Protein AF-A0A843M3L6-F1 (afdb_monomer_lite)

Foldseek 3Di:
DKWKDFDPDDDDDADDDPDDDPPDGDDDSVNTIDIGAAADDALVFKDQPPAQFFEDAADPQDDPAAGHGDIHGNDADAKDAFQIWDFHPDPVGGDIYTYNHIHGYHHDDHPDD

pLDDT: mean 87.8, std 12.45, range [48.59, 98.12]

Secondary structure (DSSP, 8-state):
-EEEEE---S-PPPP--S-PPTT-----HHHHEEEEE--PPPGGGEESS--SEEEE-SGGGB-SSSBPP--EES--SSEE-TTPEEE--SSSTT-EEE-SS-EEE-SSPPS--

Structure (mmCIF, N/CA/C/O backbone):
data_AF-A0A843M3L6-F1
#
_entry.id   AF-A0A843M3L6-F1
#
loop_
_atom_site.group_PDB
_atom_site.id
_atom_site.type_symbol
_atom_site.label_atom_id
_atom_site.label_alt_id
_atom_site.label_comp_id
_atom_site.label_asym_id
_atom_site.label_entity_id
_atom_site.label_seq_id
_atom_site.pdbx_PDB_ins_code
_atom_site.Cartn_x
_atom_site.Cartn_y
_atom_site.Cartn_z
_atom_site.occupancy
_atom_site.B_iso_or_equiv
_atom_site.auth_seq_id
_atom_site.auth_comp_id
_atom_site.auth_asym_id
_atom_site.auth_atom_id
_atom_site.pdbx_PDB_model_num
ATOM 1 N N . MET A 1 1 ? 5.367 1.403 1.585 1.00 90.25 1 MET A N 1
ATOM 2 C CA . MET A 1 1 ? 3.997 1.652 2.100 1.00 90.25 1 MET A CA 1
ATOM 3 C C . MET A 1 1 ? 3.391 0.351 2.648 1.00 90.25 1 MET A C 1
ATOM 5 O O . MET A 1 1 ? 4.046 -0.684 2.548 1.00 90.25 1 MET A O 1
ATOM 9 N N . PHE A 1 2 ? 2.166 0.366 3.179 1.00 93.25 2 PHE A N 1
ATOM 10 C CA . PHE A 1 2 ? 1.354 -0.848 3.368 1.00 93.25 2 PHE A CA 1
ATOM 11 C C . PHE A 1 2 ? -0.086 -0.643 2.896 1.00 93.25 2 PHE A C 1
ATOM 13 O O . PHE A 1 2 ? -0.535 0.497 2.767 1.00 93.25 2 PHE A O 1
ATOM 20 N N . ARG A 1 3 ? -0.804 -1.747 2.670 1.00 94.88 3 ARG A N 1
ATOM 21 C CA . ARG A 1 3 ? -2.259 -1.732 2.479 1.00 94.88 3 ARG A CA 1
ATOM 22 C C . ARG A 1 3 ? -2.988 -2.185 3.740 1.00 94.88 3 ARG A C 1
ATOM 24 O O . ARG A 1 3 ? -2.484 -3.042 4.471 1.00 94.88 3 ARG A O 1
ATOM 31 N N . VAL A 1 4 ? -4.176 -1.636 3.960 1.00 95.00 4 VAL A N 1
ATOM 32 C CA . VAL A 1 4 ? -5.098 -2.014 5.034 1.00 95.00 4 VAL A CA 1
ATOM 33 C C . VAL A 1 4 ? -6.396 -2.511 4.417 1.00 95.00 4 VAL A C 1
ATOM 35 O O . VAL A 1 4 ? -6.961 -1.859 3.541 1.00 95.00 4 VAL A O 1
ATOM 38 N N . THR A 1 5 ? -6.873 -3.655 4.900 1.00 93.69 5 THR A N 1
ATOM 39 C CA . THR A 1 5 ? -8.185 -4.216 4.548 1.00 93.69 5 THR A CA 1
ATOM 40 C C . THR A 1 5 ? -8.970 -4.521 5.808 1.00 93.69 5 THR A C 1
ATOM 42 O O . THR A 1 5 ? -8.375 -4.828 6.838 1.00 93.69 5 THR A O 1
ATOM 45 N N . TYR A 1 6 ? -10.293 -4.432 5.744 1.00 88.25 6 TYR A N 1
ATOM 46 C CA . TYR A 1 6 ? -11.142 -4.721 6.895 1.00 88.25 6 TYR A CA 1
ATOM 47 C C . TYR A 1 6 ? -11.196 -6.231 7.165 1.00 88.25 6 TYR A C 1
ATOM 49 O O . TYR A 1 6 ? -11.238 -7.034 6.231 1.00 88.25 6 TYR A O 1
ATOM 57 N N . LYS A 1 7 ? -11.190 -6.628 8.437 1.00 85.19 7 LYS A N 1
ATOM 58 C CA . LYS A 1 7 ? -11.536 -7.993 8.847 1.00 85.19 7 LYS A CA 1
ATOM 59 C C . LYS A 1 7 ? -13.055 -8.102 8.918 1.00 85.19 7 LYS A C 1
ATOM 61 O O . LYS A 1 7 ? -13.720 -7.159 9.335 1.00 85.19 7 LYS A O 1
ATOM 66 N N . ASN A 1 8 ? -13.613 -9.253 8.551 1.00 65.94 8 ASN A N 1
ATOM 67 C CA . ASN A 1 8 ? -15.006 -9.536 8.886 1.00 65.94 8 ASN A CA 1
ATOM 68 C C . ASN A 1 8 ? -15.123 -9.569 10.412 1.00 65.94 8 ASN A C 1
ATOM 70 O O . ASN A 1 8 ? -14.491 -10.397 11.067 1.00 65.94 8 ASN A O 1
ATOM 74 N N . LEU A 1 9 ? -15.866 -8.615 10.968 1.00 59.53 9 LEU A N 1
ATOM 75 C CA . LEU A 1 9 ? -15.988 -8.436 12.407 1.00 59.53 9 LEU A CA 1
ATOM 76 C C . LEU A 1 9 ? -17.025 -9.409 12.964 1.00 59.53 9 LEU A C 1
ATOM 78 O O . LEU A 1 9 ? -18.219 -9.119 12.951 1.00 59.53 9 LEU A O 1
ATOM 82 N N . CYS A 1 10 ? -16.566 -10.541 13.487 1.00 48.59 10 CYS A N 1
ATOM 83 C CA . CYS A 1 10 ? -17.299 -11.260 14.521 1.00 48.59 10 CYS A CA 1
ATOM 84 C C . CYS A 1 10 ? -16.660 -10.892 15.863 1.00 48.59 10 CYS A C 1
ATOM 86 O O . CYS A 1 10 ? -15.491 -11.181 16.079 1.00 48.59 10 CYS A O 1
ATOM 88 N N . GLU A 1 11 ? -17.440 -10.201 16.697 1.00 53.03 11 GLU A N 1
ATOM 89 C CA . GLU A 1 11 ? -17.205 -9.940 18.126 1.00 53.03 11 GLU A CA 1
ATOM 90 C C . GLU A 1 11 ? -15.855 -9.293 18.491 1.00 53.03 11 GLU A C 1
ATOM 92 O O . GLU A 1 11 ? -14.854 -9.945 18.762 1.00 53.03 11 GLU A O 1
ATOM 97 N N . LEU A 1 12 ? -15.856 -7.956 18.549 1.00 57.88 12 LEU A N 1
ATOM 98 C CA . LEU A 1 12 ? -14.779 -7.176 19.164 1.00 57.88 12 LEU A CA 1
ATOM 99 C C . LEU A 1 12 ? -15.130 -6.846 20.618 1.00 57.88 12 LEU A C 1
ATOM 101 O O . LEU A 1 12 ? -16.066 -6.070 20.886 1.00 57.88 12 LEU A O 1
ATOM 105 N N . ASP A 1 13 ? -14.325 -7.368 21.536 1.00 55.75 13 ASP A N 1
ATOM 106 C CA . ASP A 1 13 ? -14.349 -6.991 22.943 1.00 55.75 13 ASP A CA 1
ATOM 107 C C . ASP A 1 13 ? -13.610 -5.664 23.139 1.00 55.75 13 ASP A C 1
ATOM 109 O O . ASP A 1 13 ? -12.463 -5.487 22.737 1.00 55.75 13 ASP A O 1
ATOM 113 N N . ALA A 1 14 ? -14.304 -4.683 23.715 1.00 57.03 14 ALA A N 1
ATOM 114 C CA . ALA A 1 14 ? -13.787 -3.331 23.900 1.00 57.03 14 ALA A CA 1
ATOM 115 C C . ALA A 1 14 ? -13.302 -3.121 25.334 1.00 57.03 14 ALA A C 1
ATOM 117 O O . ALA A 1 14 ? -13.984 -3.499 26.287 1.00 57.03 14 ALA A O 1
ATOM 118 N N . THR A 1 15 ? -12.171 -2.438 25.495 1.00 54.44 15 THR A N 1
ATOM 119 C CA . THR A 1 15 ? -11.715 -1.948 26.797 1.00 54.44 15 THR A CA 1
ATOM 120 C C . THR A 1 15 ? -12.382 -0.609 27.126 1.00 54.44 15 THR A C 1
ATOM 122 O O . THR A 1 15 ? -12.453 0.307 26.304 1.00 54.44 15 THR A O 1
ATOM 125 N N . ASN A 1 16 ? -12.921 -0.504 28.343 1.00 52.88 16 ASN A N 1
ATOM 126 C CA . ASN A 1 16 ? -13.612 0.688 28.832 1.00 52.88 16 ASN A CA 1
ATOM 127 C C . ASN A 1 16 ? -12.605 1.743 29.310 1.00 52.88 16 ASN A C 1
ATOM 129 O O . ASN A 1 16 ? -12.084 1.653 30.419 1.00 52.88 16 ASN A O 1
ATOM 133 N N . GLU A 1 17 ? -12.401 2.788 28.509 1.00 58.06 17 GLU A N 1
ATOM 134 C CA . GLU A 1 17 ? -11.804 4.048 28.961 1.00 58.06 17 GLU A CA 1
ATOM 135 C C . GLU A 1 17 ? -12.855 5.169 28.853 1.00 58.06 17 GLU A C 1
ATOM 137 O O . GLU A 1 17 ? -13.372 5.486 27.779 1.00 58.06 17 GLU A O 1
ATOM 142 N N . ASN A 1 18 ? -13.213 5.741 30.005 1.00 59.47 18 ASN A N 1
ATOM 143 C CA . ASN A 1 18 ? -14.291 6.714 30.204 1.00 59.47 18 ASN A CA 1
ATOM 144 C C . ASN A 1 18 ? -14.047 8.055 29.475 1.00 59.47 18 ASN A C 1
ATOM 146 O O . ASN A 1 18 ? -13.513 8.975 30.091 1.00 59.47 18 ASN A O 1
ATOM 150 N N . LYS A 1 19 ? -14.464 8.192 28.199 1.00 62.75 19 LYS A N 1
ATOM 151 C CA . LYS A 1 19 ? -14.896 9.472 27.563 1.00 62.75 19 LYS A CA 1
ATOM 152 C C . LYS A 1 19 ? -15.482 9.350 26.138 1.00 62.75 19 LYS A C 1
ATOM 154 O O . LYS A 1 19 ? -15.407 10.305 25.368 1.00 62.75 19 LYS A O 1
ATOM 159 N N . LEU A 1 20 ? -16.015 8.198 25.731 1.00 71.19 20 LEU A N 1
ATOM 160 C CA . LEU A 1 20 ? -16.524 8.013 24.362 1.00 71.19 20 LEU A CA 1
ATOM 161 C C . LEU A 1 20 ? -18.041 8.220 24.279 1.00 71.19 20 LEU A C 1
ATOM 163 O O . LEU A 1 20 ? -18.768 7.955 25.236 1.00 71.19 20 LEU A O 1
ATOM 167 N N . LEU A 1 21 ? -18.521 8.697 23.124 1.00 78.06 21 LEU A N 1
ATOM 168 C CA . LEU A 1 21 ? -19.954 8.781 22.832 1.00 78.06 21 LEU A CA 1
ATOM 169 C C . LEU A 1 21 ? -20.590 7.386 22.928 1.00 78.06 21 LEU A C 1
ATOM 171 O O . LEU A 1 21 ? -19.969 6.383 22.577 1.00 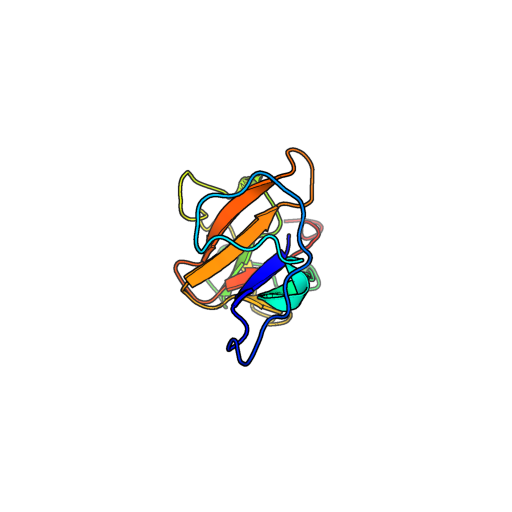78.06 21 LEU A O 1
ATOM 175 N N . LYS A 1 22 ? -21.851 7.318 23.366 1.00 77.00 22 LYS A N 1
ATOM 176 C CA . LYS A 1 22 ? -22.584 6.052 23.500 1.00 77.00 22 LYS A CA 1
ATOM 177 C C . LYS A 1 22 ? -22.555 5.272 22.175 1.00 77.00 22 LYS A C 1
ATOM 179 O O . LYS A 1 22 ? -22.960 5.797 21.144 1.00 77.00 22 LYS A O 1
ATOM 184 N N . GLY A 1 23 ? -22.072 4.028 22.217 1.00 78.50 23 GLY A N 1
ATOM 185 C CA . GLY A 1 23 ? -21.938 3.146 21.049 1.00 78.50 23 GLY A CA 1
ATOM 186 C C . GLY A 1 23 ? -20.560 3.155 20.374 1.00 78.50 23 GLY A C 1
ATOM 187 O O . GLY A 1 23 ? -20.280 2.254 19.589 1.00 78.50 23 GLY A O 1
ATOM 188 N N . TRP A 1 24 ? -19.676 4.101 20.706 1.00 81.56 24 TRP A N 1
ATOM 189 C CA . TRP A 1 24 ? -18.295 4.093 20.222 1.00 81.56 24 TRP A CA 1
ATOM 190 C C . TRP A 1 24 ? -17.409 3.219 21.104 1.00 81.56 24 TRP A C 1
ATOM 192 O O . TRP A 1 24 ? -17.471 3.277 22.331 1.00 81.56 24 TRP A O 1
ATOM 202 N N . LYS A 1 25 ? -16.548 2.434 20.458 1.00 81.75 25 LYS A N 1
ATOM 203 C CA . LYS A 1 25 ? -15.571 1.559 21.105 1.00 81.75 25 LYS A CA 1
ATOM 204 C C . LYS A 1 25 ? -14.180 1.906 20.584 1.00 81.75 25 LYS A C 1
ATOM 206 O O . LYS A 1 25 ? -13.983 2.007 19.374 1.00 81.75 25 LYS A O 1
ATOM 211 N N . LYS A 1 26 ? -13.217 2.086 21.489 1.00 84.62 26 LYS A N 1
ATOM 212 C CA . LYS A 1 26 ? -11.797 2.174 21.133 1.00 84.62 26 LYS A CA 1
ATOM 213 C C . LYS A 1 26 ? -11.276 0.749 21.018 1.00 84.62 26 LYS A C 1
ATOM 215 O O . LYS A 1 26 ? -11.320 0.002 21.988 1.00 84.62 26 LYS A O 1
ATOM 220 N N . VAL A 1 27 ? -10.824 0.386 19.826 1.00 86.62 27 VAL A N 1
ATOM 221 C CA . VAL A 1 27 ? -10.276 -0.940 19.535 1.00 86.62 27 VAL A CA 1
ATOM 222 C C . VAL A 1 27 ? -8.924 -0.790 18.837 1.00 86.62 27 VAL A C 1
ATOM 224 O O . VAL A 1 27 ? -8.747 0.146 18.048 1.00 86.62 27 VAL A O 1
ATOM 227 N N . PRO A 1 28 ? -7.954 -1.669 19.122 1.00 88.81 28 PRO A N 1
ATOM 228 C CA . PRO A 1 28 ? -6.740 -1.788 18.328 1.00 88.81 28 PRO A CA 1
ATOM 229 C C . PRO A 1 28 ? -7.049 -1.987 16.835 1.00 88.81 28 PRO A C 1
ATOM 231 O O . PRO A 1 28 ? -7.922 -2.768 16.460 1.00 88.81 28 PRO A O 1
ATOM 234 N N . LEU A 1 29 ? -6.302 -1.314 15.950 1.00 88.12 29 LEU A N 1
ATOM 235 C CA . LEU A 1 29 ? -6.497 -1.444 14.497 1.00 88.12 29 LEU A CA 1
ATOM 236 C C . LEU A 1 29 ? -6.296 -2.889 14.015 1.00 88.12 29 LEU A C 1
ATOM 238 O O . LEU A 1 29 ? -6.980 -3.335 13.097 1.00 88.12 29 LEU A O 1
ATOM 242 N N . CYS A 1 30 ? -5.377 -3.625 14.644 1.00 89.81 30 CYS A N 1
ATOM 243 C CA . CYS A 1 30 ? -5.113 -5.027 14.330 1.00 89.81 30 CYS A CA 1
ATOM 244 C C . CYS A 1 30 ? -6.319 -5.938 14.566 1.00 89.81 30 CYS A C 1
ATOM 246 O O . CYS A 1 30 ? -6.382 -7.004 13.955 1.00 89.81 30 CYS A O 1
ATOM 248 N N . ASP A 1 31 ? -7.280 -5.531 15.392 1.00 89.12 31 ASP A N 1
ATOM 249 C CA . ASP A 1 31 ? -8.452 -6.351 15.692 1.00 89.12 31 ASP A CA 1
ATOM 250 C C . ASP A 1 31 ? -9.491 -6.223 14.574 1.00 89.12 31 ASP A C 1
ATOM 252 O O . ASP A 1 31 ? -10.201 -7.177 14.266 1.00 89.12 31 ASP A O 1
ATOM 256 N N . ILE A 1 32 ? -9.514 -5.075 13.888 1.00 90.06 32 ILE A N 1
ATOM 257 C CA . ILE A 1 32 ? -10.512 -4.759 12.855 1.00 90.06 32 ILE A CA 1
ATOM 258 C C . ILE A 1 32 ? -9.976 -4.790 11.431 1.00 90.06 32 ILE A C 1
ATOM 260 O O . ILE A 1 32 ? -10.748 -4.697 10.478 1.00 90.06 32 ILE A O 1
ATOM 264 N N . ALA A 1 33 ? -8.660 -4.896 11.262 1.00 92.62 33 ALA A N 1
ATOM 265 C CA . ALA A 1 33 ? -8.035 -4.8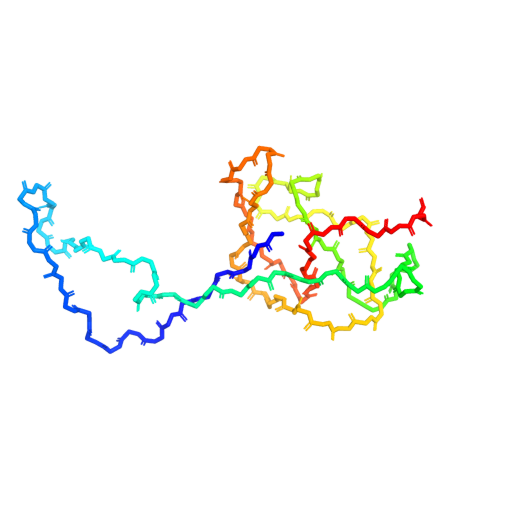02 9.958 1.00 92.62 33 ALA A CA 1
ATOM 266 C C . ALA A 1 33 ? -6.844 -5.748 9.786 1.00 92.62 33 ALA A C 1
ATOM 268 O O . ALA A 1 33 ? -6.109 -6.059 10.723 1.00 92.62 33 ALA A O 1
ATOM 269 N N . ASN A 1 34 ? -6.634 -6.180 8.544 1.00 94.00 34 ASN A N 1
ATOM 270 C CA . ASN A 1 34 ? -5.407 -6.826 8.103 1.00 94.00 34 ASN A CA 1
ATOM 271 C C . ASN A 1 34 ? -4.479 -5.771 7.502 1.00 94.00 34 ASN A C 1
ATOM 273 O O . ASN A 1 34 ? -4.869 -5.040 6.587 1.00 94.00 34 ASN A O 1
ATOM 277 N N . ILE A 1 35 ? -3.237 -5.738 7.979 1.00 93.81 35 ILE A N 1
ATOM 278 C CA . ILE A 1 35 ? -2.180 -4.864 7.467 1.00 93.81 35 ILE A CA 1
ATOM 279 C C . ILE A 1 35 ? -1.217 -5.723 6.649 1.00 93.81 35 ILE A C 1
ATOM 281 O O . ILE A 1 35 ? -0.667 -6.698 7.155 1.00 93.81 35 ILE A O 1
ATOM 285 N N . THR A 1 36 ? -1.012 -5.380 5.378 1.00 95.00 36 THR A N 1
ATOM 286 C CA . THR A 1 36 ? -0.051 -6.069 4.503 1.00 95.00 36 THR A CA 1
ATOM 287 C C . THR A 1 36 ? 1.026 -5.094 4.055 1.00 95.00 36 THR A C 1
ATOM 289 O O . THR A 1 36 ? 0.750 -4.152 3.309 1.00 95.00 36 THR A O 1
ATOM 292 N N . MET A 1 37 ? 2.260 -5.336 4.497 1.00 94.50 37 MET A N 1
ATOM 293 C CA . MET A 1 37 ? 3.422 -4.555 4.076 1.00 94.50 37 MET A CA 1
ATOM 294 C C . MET A 1 37 ? 3.695 -4.736 2.584 1.00 94.50 37 MET A C 1
ATOM 296 O O . MET A 1 37 ? 3.584 -5.845 2.051 1.00 94.50 37 MET A O 1
ATOM 300 N N . GLY A 1 38 ? 4.069 -3.637 1.928 1.00 94.31 38 GLY A N 1
ATOM 301 C CA . GLY A 1 38 ? 4.572 -3.681 0.563 1.00 94.31 38 GLY A CA 1
ATOM 302 C C . GLY A 1 38 ? 5.927 -4.376 0.473 1.00 94.31 38 GLY A C 1
ATOM 303 O O . GLY A 1 38 ? 6.634 -4.546 1.467 1.00 94.31 38 GLY A O 1
ATOM 304 N N . GLN A 1 39 ? 6.288 -4.762 -0.741 1.00 94.25 39 GLN A N 1
ATOM 305 C CA . GLN A 1 39 ? 7.571 -5.364 -1.064 1.00 94.25 39 GLN A CA 1
ATOM 306 C C . GLN A 1 39 ? 7.918 -4.970 -2.491 1.00 94.25 39 GLN A C 1
ATOM 308 O O . GLN A 1 39 ? 7.103 -5.162 -3.389 1.00 94.25 39 GLN A O 1
ATOM 313 N N . SER A 1 40 ? 9.098 -4.389 -2.680 1.00 93.94 40 SER A N 1
ATOM 314 C CA . SER A 1 40 ? 9.555 -3.970 -4.002 1.00 93.94 40 SER A CA 1
ATOM 315 C C . SER A 1 40 ? 10.123 -5.168 -4.770 1.00 93.94 40 SER A C 1
ATOM 317 O O . SER A 1 40 ? 11.053 -5.806 -4.266 1.00 93.94 40 SER A O 1
ATOM 319 N N . PRO A 1 41 ? 9.605 -5.469 -5.976 1.00 94.06 41 PRO A N 1
ATOM 320 C CA . PRO A 1 41 ? 10.252 -6.398 -6.898 1.00 94.06 41 PRO A CA 1
ATOM 321 C C . PRO A 1 41 ? 11.659 -5.923 -7.313 1.00 94.06 41 PRO A C 1
ATOM 323 O O . PRO A 1 41 ? 11.969 -4.740 -7.140 1.00 94.06 41 PRO A O 1
ATOM 326 N N . PRO A 1 42 ? 12.504 -6.807 -7.882 1.00 94.62 42 PRO A N 1
ATOM 327 C CA . PRO A 1 42 ? 13.773 -6.419 -8.512 1.00 94.62 42 PRO A CA 1
ATOM 328 C C . PRO A 1 42 ? 13.586 -5.420 -9.665 1.00 94.62 42 PRO A C 1
ATOM 330 O O . PRO A 1 42 ? 12.569 -5.469 -10.358 1.00 94.62 42 PRO A O 1
ATOM 333 N N . SER A 1 43 ? 14.559 -4.529 -9.886 1.00 94.44 43 SER A N 1
ATOM 334 C CA . SER A 1 43 ? 14.459 -3.416 -10.850 1.00 94.44 43 SER A CA 1
ATOM 335 C C . SER A 1 43 ? 14.227 -3.842 -12.308 1.00 94.44 43 SER A C 1
ATOM 337 O O . SER A 1 43 ? 13.614 -3.098 -13.065 1.00 94.44 43 SER A O 1
ATOM 339 N N . GLU A 1 44 ? 14.609 -5.064 -12.684 1.00 95.31 44 GLU A N 1
ATOM 340 C CA . GLU A 1 44 ? 14.398 -5.630 -14.029 1.00 95.31 44 GLU A CA 1
ATOM 341 C C . GLU A 1 44 ? 12.919 -5.752 -14.449 1.00 95.31 44 GLU A C 1
ATOM 343 O O . GLU A 1 44 ? 12.623 -5.861 -15.634 1.00 95.31 44 GLU A O 1
ATOM 348 N N . TYR A 1 45 ? 11.977 -5.738 -13.497 1.00 96.62 45 TYR A N 1
ATOM 349 C CA . TYR A 1 45 ? 10.548 -5.906 -13.791 1.00 96.62 45 TYR A CA 1
ATOM 350 C C . TYR A 1 45 ? 9.798 -4.588 -13.996 1.00 96.62 45 TYR A C 1
ATOM 352 O O . TYR A 1 45 ? 8.593 -4.620 -14.255 1.00 96.62 45 TYR A O 1
ATOM 360 N N . TYR A 1 46 ? 10.454 -3.441 -13.827 1.00 96.44 46 TYR A N 1
ATOM 361 C CA . TYR A 1 46 ? 9.803 -2.135 -13.906 1.00 96.44 46 TYR A CA 1
ATOM 362 C C . TYR A 1 46 ? 9.894 -1.546 -15.309 1.00 96.44 46 TYR A C 1
ATOM 364 O O . TYR A 1 46 ? 10.851 -1.791 -16.036 1.00 96.44 46 TYR A O 1
ATOM 372 N N . ASN A 1 47 ? 8.885 -0.771 -15.699 1.00 95.94 47 ASN A N 1
ATOM 373 C CA . ASN A 1 47 ? 8.811 -0.177 -17.029 1.00 95.94 47 ASN A CA 1
ATOM 374 C C . ASN A 1 47 ? 7.908 1.066 -17.061 1.00 95.94 47 ASN A C 1
ATOM 376 O O . ASN A 1 47 ? 7.025 1.237 -16.218 1.00 95.94 47 ASN A O 1
ATOM 380 N N . ASN A 1 48 ? 8.101 1.884 -18.098 1.00 95.62 48 ASN A N 1
ATOM 381 C CA . ASN A 1 48 ? 7.256 3.038 -18.427 1.00 95.62 48 ASN A CA 1
ATOM 382 C C . ASN A 1 48 ? 6.307 2.754 -19.612 1.00 95.62 48 ASN A C 1
ATOM 384 O O . ASN A 1 48 ? 5.676 3.666 -20.136 1.00 95.62 48 ASN A O 1
ATOM 388 N N . GLU A 1 49 ? 6.207 1.493 -20.041 1.00 96.12 49 GLU A N 1
ATOM 389 C CA . GLU A 1 49 ? 5.460 1.051 -21.230 1.00 96.12 49 GLU A CA 1
ATOM 390 C C . GLU A 1 49 ? 4.062 0.510 -20.894 1.00 96.12 49 GLU A C 1
ATOM 392 O O . GLU A 1 49 ? 3.383 -0.037 -21.759 1.00 96.12 49 GLU A O 1
ATOM 397 N N . ASN A 1 50 ? 3.611 0.670 -19.644 1.00 96.31 50 ASN A N 1
ATOM 398 C CA . ASN A 1 50 ? 2.323 0.158 -19.171 1.00 96.31 50 ASN A CA 1
ATOM 399 C C . ASN A 1 50 ? 2.209 -1.377 -19.261 1.00 96.31 50 ASN A C 1
ATOM 401 O O . ASN A 1 50 ? 1.157 -1.933 -19.572 1.00 96.31 50 ASN A O 1
ATOM 405 N N . LEU A 1 51 ? 3.314 -2.081 -18.992 1.00 97.25 51 LEU A N 1
ATOM 406 C CA . LEU A 1 51 ? 3.340 -3.540 -18.926 1.00 97.25 51 LEU A CA 1
ATOM 407 C C . LEU A 1 51 ? 3.185 -4.015 -17.477 1.00 97.25 51 LEU A C 1
ATOM 409 O O . LEU A 1 51 ? 3.996 -3.686 -16.607 1.00 97.25 51 LEU A O 1
ATOM 413 N N . GLY A 1 52 ? 2.178 -4.855 -17.235 1.00 97.50 52 GLY A N 1
ATOM 414 C CA . GLY A 1 52 ? 1.877 -5.407 -15.914 1.00 97.50 52 GLY A CA 1
ATOM 415 C C . GLY A 1 52 ? 0.907 -4.532 -15.124 1.00 97.50 52 GLY A C 1
ATOM 416 O O . GLY A 1 52 ? -0.123 -4.126 -15.652 1.00 97.50 52 GLY A O 1
ATOM 417 N N . LEU A 1 53 ? 1.210 -4.284 -13.849 1.00 98.12 53 LEU A N 1
ATOM 418 C CA . LEU A 1 53 ? 0.370 -3.474 -12.961 1.00 98.12 53 LEU A CA 1
ATOM 419 C C . LEU A 1 53 ? 1.070 -2.170 -12.560 1.00 98.12 53 LEU A C 1
ATOM 421 O O . LEU A 1 53 ? 2.299 -2.158 -12.453 1.00 98.12 53 LEU A O 1
ATOM 425 N N . PRO A 1 54 ? 0.314 -1.100 -12.253 1.00 97.19 54 PRO A N 1
ATOM 426 C CA . PRO A 1 54 ? 0.861 0.098 -11.628 1.00 97.19 54 PRO A CA 1
ATOM 427 C C . PRO A 1 54 ? 1.645 -0.239 -10.363 1.00 97.19 54 PRO A C 1
ATOM 429 O O . PRO A 1 54 ? 1.210 -1.071 -9.561 1.00 97.19 54 PRO A O 1
ATOM 432 N N . PHE A 1 55 ? 2.771 0.432 -10.149 1.00 96.38 55 PHE A N 1
ATOM 433 C CA . PHE A 1 55 ? 3.575 0.270 -8.945 1.00 96.38 55 PHE A CA 1
ATOM 434 C C . PHE A 1 55 ? 3.631 1.563 -8.133 1.00 96.38 55 PHE A C 1
ATOM 436 O O . PHE A 1 55 ? 3.878 2.640 -8.668 1.00 96.38 55 PHE A O 1
ATOM 443 N N . PHE A 1 56 ? 3.467 1.435 -6.816 1.00 95.06 56 PHE A N 1
ATOM 444 C CA . PHE A 1 56 ? 3.519 2.550 -5.876 1.00 95.06 56 PHE A CA 1
ATOM 445 C C . PHE A 1 56 ? 4.331 2.184 -4.643 1.00 95.06 56 PHE A C 1
ATOM 447 O O . PHE A 1 56 ? 4.168 1.105 -4.082 1.00 95.06 56 PHE A O 1
ATOM 454 N N . GLN A 1 57 ? 5.177 3.092 -4.160 1.00 91.00 57 GLN A N 1
ATOM 455 C CA . GLN A 1 57 ? 6.074 2.797 -3.029 1.00 91.00 57 GLN A CA 1
ATOM 456 C C . GLN A 1 57 ? 6.007 3.794 -1.863 1.00 91.00 57 GLN A C 1
ATOM 458 O O . GLN A 1 57 ? 6.457 3.483 -0.753 1.00 91.00 57 GLN A O 1
ATOM 463 N N . GLY A 1 58 ? 5.404 4.967 -2.059 1.00 87.12 58 GLY A N 1
ATOM 464 C CA . GLY A 1 58 ? 5.377 6.021 -1.049 1.00 87.12 58 GLY A CA 1
ATOM 465 C C . GLY A 1 58 ? 4.573 7.242 -1.477 1.00 87.12 58 GLY A C 1
ATOM 466 O O . GLY A 1 58 ? 3.733 7.160 -2.365 1.00 87.12 58 GLY A O 1
ATOM 467 N N . VAL A 1 59 ? 4.830 8.374 -0.817 1.00 86.56 59 VAL A N 1
ATOM 468 C CA . VAL A 1 59 ? 4.042 9.605 -0.990 1.00 86.56 59 VAL A CA 1
ATOM 469 C C . VAL A 1 59 ? 4.241 10.301 -2.335 1.00 86.56 59 VAL A C 1
ATOM 471 O O . VAL A 1 59 ? 3.391 11.099 -2.708 1.00 86.56 59 VAL A O 1
ATOM 474 N N . THR A 1 60 ? 5.339 10.037 -3.051 1.00 86.94 60 THR A N 1
ATOM 475 C CA . THR A 1 60 ? 5.686 10.753 -4.292 1.00 86.94 60 THR A CA 1
ATOM 476 C C . THR A 1 60 ? 4.541 10.724 -5.299 1.00 86.94 60 THR A C 1
ATOM 478 O O . THR A 1 60 ? 4.253 11.728 -5.943 1.00 86.94 60 THR A O 1
ATOM 481 N N . ASP A 1 61 ? 3.836 9.598 -5.348 1.00 87.94 61 ASP A N 1
ATOM 482 C CA . ASP A 1 61 ? 2.751 9.357 -6.287 1.00 87.94 61 ASP A CA 1
ATOM 483 C C . ASP A 1 61 ? 1.364 9.602 -5.670 1.00 87.94 61 ASP A C 1
ATOM 485 O O . ASP A 1 61 ? 0.351 9.389 -6.328 1.00 87.94 61 ASP A O 1
ATOM 489 N N . PHE A 1 62 ? 1.267 10.023 -4.404 1.00 90.56 62 PHE A N 1
ATOM 490 C CA . PHE A 1 62 ? -0.023 10.210 -3.732 1.00 90.56 62 PHE A CA 1
ATOM 491 C C . PHE A 1 62 ? -0.681 11.516 -4.173 1.00 90.56 62 PHE A C 1
ATOM 493 O O . PHE A 1 62 ? -0.168 12.604 -3.911 1.00 90.56 62 PHE A O 1
ATOM 500 N N . GLY A 1 63 ? -1.866 11.406 -4.773 1.00 90.56 63 GLY A N 1
ATOM 501 C CA . GLY A 1 63 ? -2.770 12.535 -4.955 1.00 90.56 63 GLY A CA 1
ATOM 502 C C . GLY A 1 63 ? -3.599 12.815 -3.701 1.00 90.56 63 GLY A C 1
ATOM 503 O O . GLY A 1 63 ? -3.339 12.285 -2.616 1.00 90.56 63 GLY A O 1
ATOM 504 N N . ASP A 1 64 ? -4.645 13.625 -3.862 1.00 91.00 64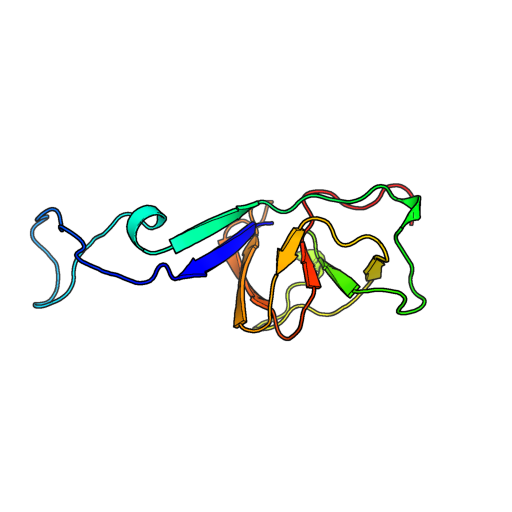 ASP A N 1
ATOM 505 C CA . ASP A 1 64 ? -5.554 13.978 -2.762 1.00 91.00 64 ASP A CA 1
ATOM 506 C C . ASP A 1 64 ? -6.368 12.774 -2.271 1.00 91.00 64 ASP A C 1
ATOM 508 O O . ASP A 1 64 ? -6.637 12.643 -1.079 1.00 91.00 64 ASP A O 1
ATOM 512 N N . ARG A 1 65 ? -6.740 11.871 -3.190 1.00 93.56 65 ARG A N 1
ATOM 513 C CA . ARG A 1 65 ? -7.541 10.671 -2.890 1.00 93.56 65 ARG A CA 1
ATOM 514 C C . ARG A 1 65 ? -6.988 9.388 -3.506 1.00 93.56 65 ARG A C 1
ATOM 516 O O . ARG A 1 65 ? -7.047 8.340 -2.862 1.00 93.56 65 ARG A O 1
ATOM 523 N N . TYR A 1 66 ? -6.477 9.486 -4.731 1.00 96.50 66 TYR A N 1
ATOM 524 C CA . TYR A 1 66 ? -5.959 8.366 -5.514 1.00 96.50 66 TYR A CA 1
ATOM 525 C C . TYR A 1 66 ? -4.527 8.647 -5.972 1.00 96.50 66 TYR A C 1
ATOM 527 O O . TYR A 1 66 ? -4.204 9.807 -6.269 1.00 96.50 66 TYR A O 1
ATOM 535 N N . PRO A 1 67 ? -3.666 7.618 -6.014 1.00 94.81 67 PRO A N 1
ATOM 536 C CA . PRO A 1 67 ? -2.306 7.787 -6.463 1.00 94.81 67 PRO A CA 1
ATOM 537 C C . PRO A 1 67 ? -2.285 7.978 -7.984 1.00 94.81 67 PRO A C 1
ATOM 539 O O . PRO A 1 67 ? -3.186 7.533 -8.697 1.00 94.81 67 PRO A O 1
ATOM 542 N N . LYS A 1 68 ? -1.265 8.669 -8.485 1.00 95.00 68 LYS A N 1
ATOM 543 C CA . LYS A 1 68 ? -1.061 8.928 -9.912 1.00 95.00 68 LYS A CA 1
ATOM 544 C C . LYS A 1 68 ? -0.018 7.966 -10.445 1.00 95.00 68 LYS A C 1
ATOM 546 O O . LYS A 1 68 ? 1.115 7.995 -9.982 1.00 95.00 68 LYS A O 1
ATOM 551 N N . VAL A 1 69 ? -0.398 7.129 -11.403 1.00 95.19 69 VAL A N 1
ATOM 552 C CA . VAL A 1 69 ? 0.506 6.126 -11.973 1.00 95.19 69 VAL A CA 1
ATOM 553 C C . VAL A 1 69 ? 1.674 6.813 -12.681 1.00 95.19 69 VAL A C 1
ATOM 555 O O . VAL A 1 69 ? 1.466 7.617 -13.588 1.00 95.19 69 VAL A O 1
ATOM 558 N N . THR A 1 70 ? 2.891 6.482 -12.265 1.00 93.69 70 THR A N 1
ATOM 559 C CA . THR A 1 70 ? 4.141 6.966 -12.872 1.00 93.69 70 THR A CA 1
ATOM 560 C C . THR A 1 70 ? 4.971 5.831 -13.463 1.00 93.69 70 THR A C 1
ATOM 562 O O . THR A 1 70 ? 5.757 6.072 -14.373 1.00 93.69 70 THR A O 1
ATOM 565 N N . ILE A 1 71 ? 4.779 4.600 -12.980 1.00 95.06 71 ILE A N 1
ATOM 566 C CA . ILE A 1 71 ? 5.564 3.428 -13.359 1.00 95.06 71 ILE A CA 1
ATOM 567 C C . ILE A 1 71 ? 4.755 2.136 -13.207 1.00 95.06 71 ILE A C 1
ATOM 569 O O . ILE A 1 71 ? 3.837 2.048 -12.384 1.00 95.06 71 ILE A O 1
ATOM 573 N N . TYR A 1 72 ? 5.128 1.120 -13.982 1.00 96.94 72 TYR A N 1
ATOM 574 C CA . TYR A 1 72 ? 4.508 -0.200 -13.988 1.00 96.94 72 TYR A CA 1
ATOM 575 C C . TYR A 1 72 ? 5.513 -1.290 -13.636 1.00 96.94 72 TYR A C 1
ATOM 577 O O . TYR A 1 72 ? 6.724 -1.106 -13.760 1.00 96.94 72 TYR A O 1
ATOM 585 N N . CYS A 1 73 ? 5.009 -2.436 -13.184 1.00 97.19 73 CYS A N 1
ATOM 586 C CA . CYS A 1 73 ? 5.808 -3.608 -12.869 1.00 97.19 73 CYS A CA 1
ATOM 587 C C . CYS A 1 73 ? 5.126 -4.894 -13.355 1.00 97.19 73 CYS A C 1
ATOM 589 O O . CYS A 1 73 ? 3.948 -5.137 -13.084 1.00 97.19 73 CYS A O 1
ATOM 591 N N . THR A 1 74 ? 5.885 -5.752 -14.036 1.00 97.69 74 THR A N 1
ATOM 592 C CA . THR A 1 74 ? 5.399 -7.031 -14.584 1.00 97.69 74 THR A CA 1
ATOM 593 C C . THR A 1 74 ? 5.378 -8.167 -13.561 1.00 97.69 74 THR A C 1
ATOM 595 O O . THR A 1 74 ? 4.800 -9.221 -13.821 1.00 97.69 74 THR A O 1
ATOM 598 N N . LYS A 1 75 ? 5.973 -7.968 -12.376 1.00 96.94 75 LYS A N 1
ATOM 599 C CA . LYS A 1 75 ? 6.057 -8.981 -11.318 1.00 96.94 75 LYS A CA 1
ATOM 600 C C . LYS A 1 75 ? 5.111 -8.680 -10.163 1.00 96.94 75 LYS A C 1
ATOM 602 O O . LYS A 1 75 ? 5.407 -7.876 -9.280 1.00 96.94 75 LYS A O 1
ATOM 607 N N . GLU A 1 76 ? 4.000 -9.405 -10.115 1.00 94.62 76 GLU A N 1
ATOM 608 C CA . GLU A 1 76 ? 3.036 -9.310 -9.018 1.00 94.62 76 GLU A CA 1
ATOM 609 C C . GLU A 1 76 ? 3.580 -9.961 -7.727 1.00 94.62 76 GLU A C 1
ATOM 611 O O . GLU A 1 76 ? 3.584 -11.182 -7.592 1.00 94.62 76 GLU A O 1
ATOM 616 N N . GLN A 1 77 ? 4.042 -9.159 -6.756 1.00 90.75 77 GLN A N 1
ATOM 617 C CA . GLN A 1 77 ? 4.453 -9.652 -5.425 1.00 90.75 77 GLN A CA 1
ATOM 618 C C . GLN A 1 77 ? 3.446 -9.310 -4.323 1.00 90.75 77 GLN A C 1
ATOM 620 O O . GLN A 1 77 ? 2.812 -10.190 -3.741 1.00 90.75 77 GLN A O 1
ATOM 625 N N . LYS A 1 78 ? 3.317 -8.020 -3.995 1.00 95.94 78 LYS A N 1
ATOM 626 C CA . LYS A 1 78 ? 2.370 -7.519 -2.995 1.00 95.94 78 LYS A CA 1
ATOM 627 C C . LYS A 1 78 ? 1.362 -6.636 -3.692 1.00 95.94 78 LYS A C 1
ATOM 629 O O . LYS A 1 78 ? 1.663 -5.503 -4.046 1.00 95.94 78 LYS A O 1
ATOM 634 N N . VAL A 1 79 ? 0.176 -7.189 -3.890 1.00 97.00 79 VAL A N 1
ATOM 635 C CA . VAL A 1 79 ? -0.906 -6.538 -4.617 1.00 97.00 79 VAL A CA 1
ATOM 636 C C . VAL A 1 79 ? -1.873 -5.883 -3.635 1.00 97.00 79 VAL A C 1
ATOM 638 O O . VAL A 1 79 ? -2.213 -6.480 -2.610 1.00 97.00 79 VAL A O 1
ATOM 641 N N . ALA A 1 80 ? -2.315 -4.670 -3.956 1.00 97.44 80 ALA A N 1
ATOM 642 C CA . ALA A 1 80 ? -3.507 -4.057 -3.389 1.00 97.44 80 ALA A CA 1
ATOM 643 C C . ALA A 1 80 ? -4.634 -4.086 -4.427 1.00 97.44 80 ALA A C 1
ATOM 645 O O . ALA A 1 80 ? -4.397 -3.896 -5.621 1.00 97.44 80 ALA A O 1
ATOM 646 N N . ASN A 1 81 ? -5.848 -4.356 -3.961 1.00 97.50 81 ASN A N 1
ATOM 647 C CA . ASN A 1 81 ? -7.042 -4.425 -4.796 1.00 97.50 81 ASN A CA 1
ATOM 648 C C . ASN A 1 81 ? -7.800 -3.090 -4.779 1.00 97.50 81 ASN A C 1
ATOM 650 O O . ASN A 1 81 ? -7.603 -2.296 -3.855 1.00 97.50 81 ASN A O 1
ATOM 654 N N . PRO A 1 82 ? -8.697 -2.845 -5.753 1.00 97.56 82 PRO A N 1
ATOM 655 C CA . PRO A 1 82 ? -9.542 -1.657 -5.744 1.00 97.56 82 PRO A CA 1
ATOM 656 C C . PRO A 1 82 ? -10.270 -1.493 -4.401 1.00 97.56 82 PRO A C 1
ATOM 658 O O . PRO A 1 82 ? -10.897 -2.430 -3.908 1.00 97.56 82 PRO A O 1
ATOM 661 N N . GLY A 1 83 ? -10.186 -0.300 -3.815 1.00 96.31 83 GLY A N 1
ATOM 662 C CA . GLY A 1 83 ? -10.778 0.024 -2.514 1.00 96.31 83 GLY A CA 1
ATOM 663 C C . GLY A 1 83 ? -9.876 -0.227 -1.300 1.00 96.31 83 GLY A C 1
ATOM 664 O O . GLY A 1 83 ? -10.195 0.269 -0.219 1.00 96.31 83 GLY A O 1
ATOM 665 N N . ASP A 1 84 ? -8.739 -0.915 -1.454 1.00 97.12 84 ASP A N 1
ATOM 666 C CA . ASP A 1 84 ? -7.765 -1.063 -0.370 1.00 97.12 84 ASP A CA 1
ATOM 667 C C . ASP A 1 84 ? -7.220 0.311 0.057 1.00 97.12 84 ASP A C 1
ATOM 669 O O . ASP A 1 84 ? -6.924 1.182 -0.770 1.00 97.12 84 ASP A O 1
ATOM 673 N N . ILE A 1 85 ? -7.047 0.500 1.367 1.00 96.19 85 ILE A N 1
ATOM 674 C CA . ILE A 1 85 ? -6.476 1.732 1.919 1.00 96.19 85 ILE A CA 1
ATOM 675 C C . ILE A 1 85 ? -4.956 1.635 1.840 1.00 96.19 85 ILE A C 1
ATOM 677 O O . ILE A 1 85 ? -4.363 0.711 2.397 1.00 96.19 85 ILE A O 1
ATOM 681 N N . LEU A 1 86 ? -4.316 2.607 1.197 1.00 95.69 86 LEU A N 1
ATOM 682 C CA . LEU A 1 86 ? -2.865 2.710 1.081 1.00 95.69 86 LEU A CA 1
ATOM 683 C C . LEU A 1 86 ? -2.336 3.688 2.124 1.00 95.69 86 LEU A C 1
ATOM 685 O O . LEU A 1 86 ? -2.760 4.842 2.174 1.00 95.69 86 LEU A O 1
ATOM 689 N N . PHE A 1 87 ? -1.379 3.244 2.931 1.00 94.19 87 PHE A N 1
ATOM 690 C CA . PHE A 1 87 ? -0.794 4.052 3.993 1.00 94.19 87 PHE A CA 1
ATOM 691 C C . PHE A 1 87 ? 0.708 4.222 3.789 1.00 94.19 87 PHE A C 1
ATOM 693 O O . PHE A 1 87 ? 1.466 3.249 3.653 1.00 94.19 87 PHE A O 1
ATOM 700 N N . ASN A 1 88 ? 1.157 5.474 3.793 1.00 91.12 88 ASN A N 1
ATOM 701 C CA . ASN A 1 88 ? 2.569 5.792 3.697 1.00 91.12 88 ASN A CA 1
ATOM 702 C C . ASN A 1 88 ? 3.266 5.725 5.069 1.00 91.12 88 ASN A C 1
ATOM 704 O O . ASN A 1 88 ? 2.860 6.380 6.028 1.00 91.12 88 ASN A O 1
ATOM 708 N N . VAL A 1 89 ? 4.363 4.967 5.126 1.00 85.38 89 VAL A N 1
ATOM 709 C CA . VAL A 1 89 ? 5.182 4.753 6.337 1.00 85.38 89 VAL A CA 1
ATOM 710 C C . VAL A 1 89 ? 6.523 5.477 6.310 1.00 85.38 89 VAL A C 1
ATOM 712 O O . VAL A 1 89 ? 7.237 5.473 7.305 1.00 85.38 89 VAL A O 1
ATOM 715 N N . ARG A 1 90 ? 6.889 6.081 5.175 1.00 82.00 90 ARG A N 1
ATOM 716 C CA . ARG A 1 90 ? 8.105 6.894 5.047 1.00 82.00 90 ARG A CA 1
ATOM 717 C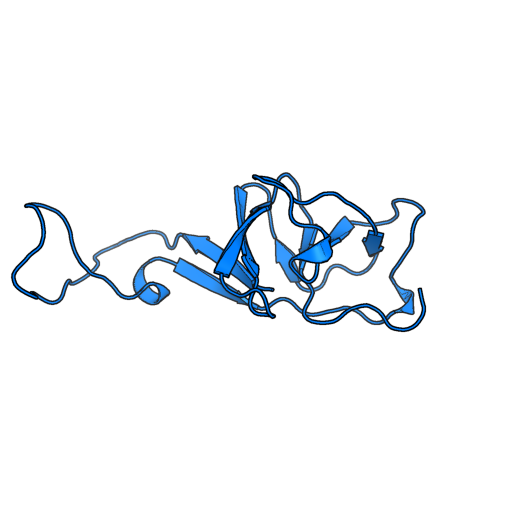 C . ARG A 1 90 ? 7.755 8.366 5.206 1.00 82.00 90 ARG A C 1
ATOM 719 O O . ARG A 1 90 ? 6.624 8.745 4.937 1.00 82.00 90 ARG A O 1
ATOM 726 N N . ALA A 1 91 ? 8.694 9.198 5.640 1.00 80.75 91 ALA A N 1
ATOM 727 C CA . ALA A 1 91 ? 8.441 10.631 5.764 1.00 80.75 91 ALA A CA 1
ATOM 728 C C . ALA A 1 91 ? 7.991 11.244 4.415 1.00 80.75 91 ALA A C 1
ATOM 730 O O . ALA A 1 91 ? 8.583 10.901 3.389 1.00 80.75 91 ALA A O 1
ATOM 731 N N . PRO A 1 92 ? 6.979 12.137 4.398 1.00 84.62 92 PRO A N 1
ATOM 732 C CA . PRO A 1 92 ? 6.024 12.446 5.468 1.00 84.62 92 PRO A CA 1
ATOM 733 C C . PRO A 1 92 ? 5.084 11.265 5.775 1.00 84.62 92 PRO A C 1
ATOM 735 O O . PRO A 1 92 ? 4.335 10.788 4.915 1.00 84.62 92 PRO A O 1
ATOM 738 N N . VAL A 1 93 ? 5.119 10.804 7.028 1.00 85.50 93 VAL A N 1
ATOM 739 C CA . VAL A 1 93 ? 4.345 9.646 7.500 1.00 85.50 93 VAL A CA 1
ATOM 740 C C . VAL A 1 93 ? 2.866 10.014 7.613 1.00 85.50 93 VAL A C 1
ATOM 742 O O . VAL A 1 93 ? 2.526 11.162 7.888 1.00 85.50 93 VAL A O 1
ATOM 745 N N . GLY A 1 94 ? 1.977 9.038 7.425 1.00 85.69 94 GLY A N 1
ATOM 746 C CA . GLY A 1 94 ? 0.553 9.214 7.725 1.00 85.69 94 GLY A CA 1
ATOM 747 C C . GLY A 1 94 ? -0.298 9.701 6.560 1.00 85.69 94 GLY A C 1
ATOM 748 O O . GLY A 1 94 ? -1.495 9.912 6.725 1.00 85.69 94 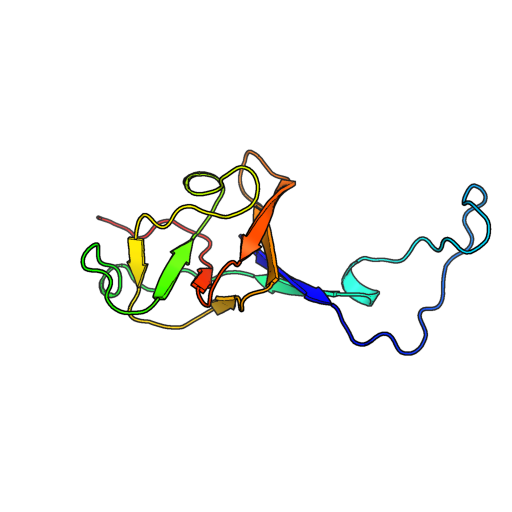GLY A O 1
ATOM 749 N N . ARG A 1 95 ? 0.286 9.852 5.366 1.00 91.50 95 ARG A N 1
ATOM 750 C CA . ARG A 1 95 ? -0.489 10.105 4.147 1.00 91.50 95 ARG A CA 1
ATOM 751 C C . ARG A 1 95 ? -1.266 8.848 3.755 1.00 91.50 95 ARG A C 1
ATOM 753 O O . ARG A 1 95 ? -0.705 7.750 3.739 1.00 91.50 95 ARG A O 1
ATOM 760 N N . ILE A 1 96 ? -2.543 9.040 3.432 1.00 94.19 96 ILE A N 1
ATOM 761 C CA . ILE A 1 96 ? -3.497 7.983 3.086 1.00 94.19 96 ILE A CA 1
ATOM 762 C C . ILE A 1 96 ? -4.000 8.213 1.665 1.00 94.19 96 ILE A C 1
ATOM 764 O O . ILE A 1 96 ? -4.241 9.353 1.275 1.00 94.19 96 ILE A O 1
ATOM 768 N N . ASN A 1 97 ? -4.165 7.136 0.908 1.00 95.50 97 ASN A N 1
ATOM 769 C CA . ASN A 1 97 ? -4.824 7.109 -0.395 1.00 95.50 97 ASN A CA 1
ATOM 770 C C . ASN A 1 97 ? -5.672 5.837 -0.515 1.00 95.50 97 ASN A C 1
ATOM 772 O O . ASN A 1 97 ? -5.619 4.961 0.349 1.00 95.50 97 ASN A O 1
ATOM 776 N N . ILE A 1 98 ? -6.457 5.736 -1.582 1.00 96.88 98 ILE A N 1
ATOM 777 C CA . ILE A 1 98 ? -7.258 4.552 -1.901 1.00 96.88 98 ILE A CA 1
ATOM 778 C C . ILE A 1 98 ? -6.732 3.970 -3.210 1.00 96.88 98 ILE A C 1
ATOM 780 O O . ILE A 1 98 ? -6.462 4.722 -4.144 1.00 96.88 98 ILE A O 1
ATOM 784 N N . ALA A 1 99 ? -6.590 2.650 -3.288 1.00 97.19 99 ALA A N 1
ATOM 785 C CA . ALA A 1 99 ? -6.277 1.973 -4.540 1.00 97.19 99 ALA A CA 1
ATOM 786 C C . ALA A 1 99 ? -7.473 2.094 -5.512 1.00 97.19 99 ALA A C 1
ATOM 788 O O . ALA A 1 99 ? -8.556 1.599 -5.189 1.00 97.19 99 ALA A O 1
ATOM 789 N N . PRO A 1 100 ? -7.332 2.760 -6.675 1.00 96.88 100 PRO A N 1
ATOM 790 C CA . PRO A 1 100 ? -8.420 2.885 -7.646 1.00 96.88 100 PRO A CA 1
ATOM 791 C C . PRO A 1 100 ? -8.568 1.616 -8.494 1.00 96.88 100 PRO A C 1
ATOM 793 O O . PRO A 1 100 ? -9.651 1.319 -8.988 1.00 96.88 100 PRO A O 1
ATOM 796 N N . GLU A 1 101 ? -7.482 0.860 -8.628 1.00 96.88 101 GLU A N 1
ATOM 797 C CA . GLU A 1 101 ? -7.367 -0.350 -9.427 1.00 96.88 101 GLU A CA 1
ATOM 798 C C . GLU A 1 101 ? -6.434 -1.362 -8.744 1.00 96.88 101 GLU A C 1
ATOM 800 O O . GLU A 1 101 ? -5.878 -1.094 -7.673 1.00 96.88 101 GLU A O 1
ATOM 805 N N . LYS A 1 102 ? -6.265 -2.536 -9.359 1.00 97.81 102 LYS A N 1
ATOM 806 C CA . LYS A 1 102 ? -5.288 -3.530 -8.909 1.00 97.81 102 LYS A CA 1
ATOM 807 C C . LYS A 1 102 ? -3.875 -2.982 -9.146 1.00 97.81 102 LYS A C 1
ATOM 809 O O . LYS A 1 102 ? -3.530 -2.643 -10.270 1.00 97.81 102 LYS A O 1
ATOM 814 N N . LEU A 1 103 ? -3.058 -2.916 -8.099 1.00 97.62 103 LEU A N 1
ATOM 815 C CA . LEU A 1 103 ? -1.724 -2.308 -8.150 1.00 97.62 103 LEU A CA 1
ATOM 816 C C . LEU A 1 103 ? -0.722 -3.050 -7.265 1.00 97.62 103 LEU A C 1
ATOM 818 O O . LEU A 1 103 ? -1.108 -3.780 -6.351 1.00 97.62 103 LEU A O 1
ATOM 822 N N . ILE A 1 104 ? 0.570 -2.854 -7.511 1.00 97.31 104 ILE A N 1
ATOM 823 C CA . ILE A 1 104 ? 1.664 -3.407 -6.709 1.00 97.31 104 ILE A CA 1
ATOM 824 C C . ILE A 1 104 ? 2.140 -2.350 -5.708 1.00 97.31 104 ILE A C 1
ATOM 826 O O . ILE A 1 104 ? 2.377 -1.195 -6.062 1.00 97.31 104 ILE A O 1
ATOM 830 N N . ILE A 1 105 ? 2.308 -2.759 -4.450 1.00 96.12 105 ILE A N 1
ATOM 831 C CA . ILE A 1 105 ? 2.806 -1.906 -3.371 1.00 96.12 105 ILE A CA 1
ATOM 832 C C . ILE A 1 105 ? 4.242 -2.267 -2.983 1.00 96.12 105 ILE A C 1
ATOM 834 O O . ILE A 1 105 ? 4.540 -3.380 -2.552 1.00 96.12 105 ILE A O 1
ATOM 838 N N . GLY A 1 106 ? 5.135 -1.292 -3.083 1.00 94.25 106 GLY A N 1
ATOM 839 C CA . GLY A 1 106 ? 6.539 -1.394 -2.722 1.00 94.25 106 GLY A CA 1
ATOM 840 C C . GLY A 1 106 ? 6.869 -0.782 -1.366 1.00 94.25 106 GLY A C 1
ATOM 841 O O . GLY A 1 106 ? 6.066 -0.101 -0.711 1.00 94.25 106 GLY A O 1
ATOM 842 N N . THR A 1 107 ? 8.106 -1.011 -0.944 1.00 90.69 107 THR A N 1
ATOM 843 C CA . THR A 1 107 ? 8.708 -0.310 0.193 1.00 90.69 107 THR A CA 1
ATOM 844 C C . THR A 1 107 ? 9.813 0.617 -0.246 1.00 90.69 107 THR A C 1
ATOM 846 O O . THR A 1 107 ? 9.876 1.687 0.333 1.00 90.69 107 THR A O 1
ATOM 849 N N . SER A 1 108 ? 10.609 0.255 -1.250 1.00 88.69 108 SER A N 1
ATOM 850 C CA . SER A 1 108 ? 11.736 1.024 -1.788 1.00 88.69 108 SER A CA 1
ATOM 851 C C . SER A 1 108 ? 11.567 1.364 -3.268 1.00 88.69 108 SER A C 1
ATOM 853 O O . SER A 1 108 ? 10.844 0.645 -3.970 1.00 88.69 108 SER A O 1
ATOM 855 N N . PRO A 1 109 ? 12.239 2.427 -3.751 1.00 85.75 109 PRO A N 1
ATOM 856 C CA . PRO A 1 109 ? 12.257 2.709 -5.169 1.00 85.75 109 PRO A CA 1
ATOM 857 C C . PRO A 1 109 ? 13.009 1.581 -5.875 1.00 85.75 109 PRO A C 1
ATOM 859 O O . PRO A 1 109 ? 13.955 1.035 -5.303 1.00 85.75 109 PRO A O 1
ATOM 862 N N . PRO A 1 110 ? 12.605 1.228 -7.094 1.00 85.00 110 PRO A N 1
ATOM 863 C CA . PRO A 1 110 ? 13.465 0.460 -7.980 1.00 85.00 110 PRO A CA 1
ATOM 8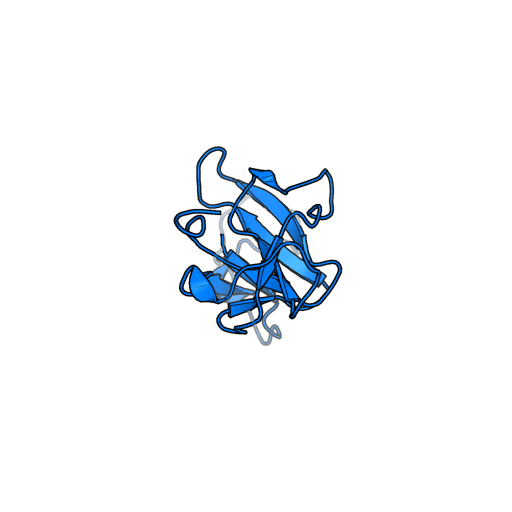64 C C . PRO A 1 110 ? 14.814 1.159 -8.203 1.00 85.00 110 PRO A C 1
ATOM 866 O O . PRO A 1 110 ? 14.889 2.382 -8.324 1.00 85.00 110 PRO A O 1
ATOM 869 N N . GLU A 1 111 ? 15.883 0.368 -8.235 1.00 78.94 111 GLU A N 1
ATOM 870 C CA . GLU A 1 111 ? 17.235 0.847 -8.522 1.00 78.94 111 GLU A CA 1
ATOM 871 C C . GLU A 1 111 ? 17.406 1.051 -10.035 1.00 78.94 111 GLU A C 1
ATOM 873 O O . GLU A 1 111 ? 17.181 0.117 -10.803 1.00 78.94 111 GLU A O 1
ATOM 878 N N . ASN A 1 112 ? 17.854 2.244 -10.445 1.00 67.06 112 ASN A N 1
ATOM 879 C CA . ASN A 1 112 ? 18.221 2.601 -11.827 1.00 67.06 112 ASN A CA 1
ATOM 880 C C . ASN A 1 112 ? 17.075 2.607 -12.862 1.00 67.06 112 ASN A C 1
ATOM 882 O O . ASN A 1 112 ? 17.185 1.953 -13.898 1.00 67.06 112 ASN A O 1
ATOM 886 N N . LEU A 1 113 ? 16.012 3.378 -12.611 1.00 62.56 113 LEU A N 1
ATOM 887 C CA . LEU A 1 113 ? 15.073 3.786 -13.670 1.00 62.56 113 LEU A CA 1
ATOM 888 C C . LEU A 1 113 ? 15.411 5.137 -14.273 1.00 62.56 113 LEU A C 1
ATOM 890 O O . LEU A 1 113 ? 15.879 6.011 -13.509 1.00 62.56 113 LEU A O 1
#

Sequence (113 aa):
MFRVTYKNLCELDATNENKLLKGWKKVPLCDIANITMGQSPPSEYYNNENLGLPFFQGVTDFGDRYPKVTIYCTKEQKVANPGDILFNVRAPVGRINIAPEKLIIGTSPPENL

Radius of gyration: 16.7 Å; chains: 1; bounding box: 41×25×51 Å